Protein AF-A0A7Y3L7L5-F1 (afdb_monomer_lite)

pLDDT: mean 93.57, std 7.83, range [56.22, 98.44]

Radius of gyration: 12.06 Å; chains: 1; bounding box: 34×23×25 Å

Foldseek 3Di:
DDPVVVVVVVLVVVLLVCCQVPVVVQQVQWDWDQDPVGIWTWGCRPPDPPWIWIADPVHSGTDDIDHDDD

Structure (mmCIF, N/CA/C/O backbone):
data_AF-A0A7Y3L7L5-F1
#
_entry.id   AF-A0A7Y3L7L5-F1
#
loop_
_atom_site.group_PDB
_atom_site.id
_atom_site.type_symbol
_atom_site.label_atom_id
_atom_site.label_alt_id
_atom_site.label_comp_id
_atom_site.label_asym_id
_atom_site.label_entity_id
_atom_site.label_seq_id
_atom_site.pdbx_PDB_ins_code
_atom_site.Cartn_x
_atom_site.Cartn_y
_atom_site.Cartn_z
_atom_site.occupancy
_atom_site.B_iso_or_equiv
_atom_site.auth_seq_id
_atom_site.auth_comp_id
_atom_site.auth_asym_id
_atom_site.auth_atom_id
_atom_site.pdbx_PDB_model_num
ATOM 1 N N . MET A 1 1 ? 23.550 -8.593 -6.674 1.00 56.22 1 MET A N 1
ATOM 2 C CA . MET A 1 1 ? 22.150 -8.139 -6.730 1.00 56.22 1 MET A CA 1
ATOM 3 C C . MET A 1 1 ? 21.869 -7.829 -8.176 1.00 56.22 1 MET A C 1
ATOM 5 O O . MET A 1 1 ? 22.659 -7.100 -8.768 1.00 56.22 1 MET A O 1
ATOM 9 N N . ASP A 1 2 ? 20.864 -8.476 -8.754 1.00 70.25 2 ASP A N 1
ATOM 10 C CA . ASP A 1 2 ? 20.420 -8.141 -10.103 1.00 70.25 2 ASP A CA 1
ATOM 11 C C . ASP A 1 2 ? 19.695 -6.785 -10.061 1.00 70.25 2 ASP A C 1
ATOM 13 O O . ASP A 1 2 ? 19.117 -6.409 -9.041 1.00 70.25 2 ASP A O 1
ATOM 17 N N . SER A 1 3 ? 19.758 -6.030 -11.151 1.00 71.19 3 SER A N 1
ATOM 18 C CA . SER A 1 3 ? 19.122 -4.714 -11.292 1.00 71.19 3 SER A CA 1
ATOM 19 C C . SER A 1 3 ? 17.616 -4.743 -10.988 1.00 71.19 3 SER A C 1
ATOM 21 O O . SER A 1 3 ? 17.116 -3.853 -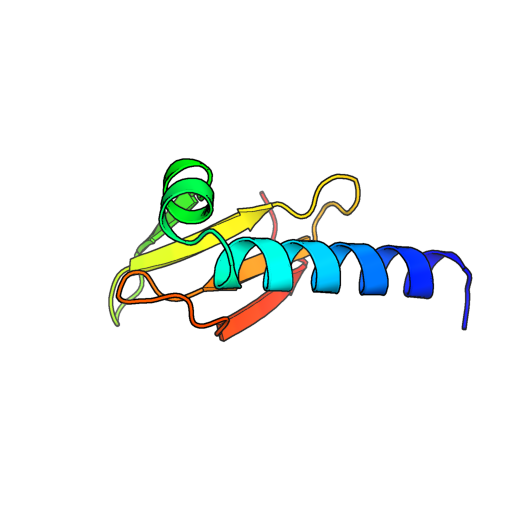10.304 1.00 71.19 3 SER A O 1
ATOM 23 N N . GLY A 1 4 ? 16.917 -5.818 -11.376 1.00 78.00 4 GLY A N 1
ATOM 24 C CA . GLY A 1 4 ? 15.484 -5.983 -11.110 1.00 78.00 4 GLY A CA 1
ATOM 25 C C . GLY A 1 4 ? 15.120 -6.103 -9.625 1.00 78.00 4 GLY A C 1
ATOM 26 O O . GLY A 1 4 ? 14.051 -5.644 -9.223 1.00 78.00 4 GLY A O 1
ATOM 27 N N . ASP A 1 5 ? 16.012 -6.651 -8.792 1.00 86.94 5 ASP A N 1
ATOM 28 C CA . ASP A 1 5 ? 15.783 -6.747 -7.343 1.00 86.94 5 ASP A CA 1
ATOM 29 C C . ASP A 1 5 ? 15.859 -5.367 -6.677 1.00 86.94 5 ASP A C 1
ATOM 31 O O . ASP A 1 5 ? 15.101 -5.069 -5.753 1.00 86.94 5 ASP A O 1
ATOM 35 N N . ILE A 1 6 ? 16.768 -4.514 -7.161 1.00 93.25 6 ILE A N 1
ATOM 36 C CA . ILE A 1 6 ? 16.949 -3.145 -6.665 1.00 93.25 6 ILE A CA 1
ATOM 37 C C . ILE A 1 6 ? 15.743 -2.285 -7.047 1.00 93.25 6 ILE A C 1
ATOM 39 O O . ILE A 1 6 ? 15.218 -1.563 -6.200 1.00 93.25 6 ILE A O 1
ATOM 43 N N . ASP A 1 7 ? 15.275 -2.391 -8.290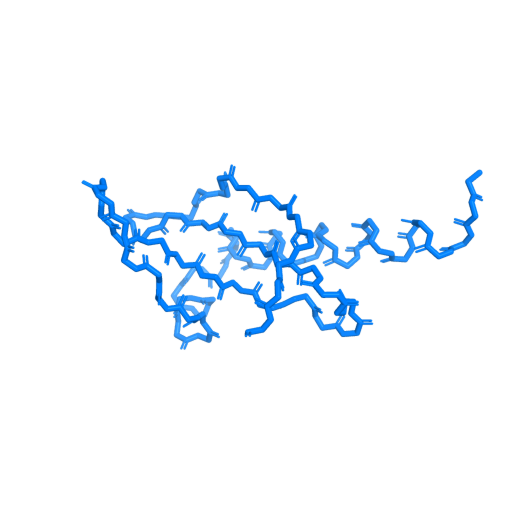 1.00 94.88 7 ASP A N 1
ATOM 44 C CA . ASP A 1 7 ? 14.113 -1.635 -8.762 1.00 94.88 7 ASP A CA 1
ATOM 45 C C . ASP A 1 7 ? 12.849 -2.013 -7.984 1.00 94.88 7 ASP A C 1
ATOM 47 O O . ASP A 1 7 ? 12.119 -1.135 -7.523 1.00 94.88 7 ASP A O 1
ATOM 51 N N . LEU A 1 8 ? 12.629 -3.314 -7.755 1.00 94.94 8 LEU A N 1
ATOM 52 C CA . LEU A 1 8 ? 11.542 -3.788 -6.903 1.00 94.94 8 LEU A CA 1
ATOM 53 C C . LEU A 1 8 ? 11.664 -3.227 -5.483 1.00 94.94 8 LEU A C 1
ATOM 55 O O . LEU A 1 8 ? 10.691 -2.691 -4.958 1.00 94.94 8 LEU A O 1
ATOM 59 N N . TYR A 1 9 ? 12.839 -3.344 -4.859 1.00 95.81 9 TYR A N 1
ATOM 60 C CA . TYR A 1 9 ? 13.057 -2.854 -3.499 1.00 95.81 9 TYR A CA 1
ATOM 61 C C . TYR A 1 9 ? 12.738 -1.361 -3.380 1.00 95.81 9 TYR A C 1
ATOM 63 O O . TYR A 1 9 ? 11.989 -0.961 -2.489 1.00 95.81 9 TYR A O 1
ATOM 71 N N . ASN A 1 10 ? 13.240 -0.550 -4.312 1.00 97.25 10 ASN A N 1
ATOM 72 C CA . ASN A 1 10 ? 12.976 0.885 -4.335 1.00 97.25 10 ASN A CA 1
ATOM 73 C C . ASN A 1 10 ? 11.480 1.173 -4.506 1.00 97.25 10 ASN A C 1
ATOM 75 O O . ASN A 1 10 ? 10.932 1.975 -3.755 1.00 97.25 10 ASN A O 1
ATOM 79 N N . GLY A 1 11 ? 10.798 0.472 -5.418 1.00 97.56 11 GLY A N 1
ATOM 80 C CA . GLY A 1 11 ? 9.352 0.605 -5.600 1.00 97.56 11 GLY A CA 1
ATOM 81 C C . GLY A 1 11 ? 8.553 0.267 -4.334 1.00 97.56 11 GLY A C 1
ATOM 82 O O . GLY A 1 11 ? 7.601 0.971 -3.996 1.00 97.56 11 GLY A O 1
ATOM 83 N N . LEU A 1 12 ? 8.958 -0.771 -3.594 1.00 97.75 12 LEU A N 1
ATOM 84 C CA . LEU A 1 12 ? 8.348 -1.127 -2.309 1.00 97.75 12 LEU A CA 1
ATOM 85 C C . LEU A 1 12 ? 8.565 -0.040 -1.253 1.00 97.75 12 LEU A C 1
ATOM 87 O O . LEU A 1 12 ? 7.606 0.358 -0.593 1.00 97.75 12 LEU A O 1
ATOM 91 N N . VAL A 1 13 ? 9.799 0.452 -1.112 1.00 98.06 13 VAL A N 1
ATOM 92 C CA . VAL A 1 13 ? 10.137 1.518 -0.157 1.00 98.06 13 VAL A CA 1
ATOM 93 C C . VAL A 1 13 ? 9.343 2.784 -0.462 1.00 98.06 13 VAL A C 1
ATOM 95 O O . VAL A 1 13 ? 8.684 3.301 0.436 1.00 98.06 13 VAL A O 1
ATOM 98 N N . THR A 1 14 ? 9.298 3.216 -1.726 1.00 98.38 14 THR A N 1
ATOM 99 C CA . THR A 1 14 ? 8.531 4.397 -2.148 1.00 98.38 14 THR A CA 1
ATOM 100 C C . THR A 1 14 ? 7.049 4.287 -1.785 1.00 98.38 14 THR A C 1
ATOM 102 O O . THR A 1 14 ? 6.455 5.258 -1.321 1.00 98.38 14 THR A O 1
ATOM 105 N N . VAL A 1 15 ? 6.429 3.115 -1.961 1.00 98.38 15 VAL A N 1
ATOM 106 C CA . VAL A 1 15 ? 5.017 2.919 -1.588 1.00 98.38 15 VAL A CA 1
ATOM 107 C C . VAL A 1 15 ? 4.831 2.929 -0.071 1.00 98.38 15 VAL A C 1
ATOM 109 O O . VAL A 1 15 ? 3.872 3.531 0.413 1.00 98.38 15 VAL A O 1
ATOM 112 N N . CYS A 1 16 ? 5.728 2.291 0.685 1.00 98.38 16 CYS A N 1
ATOM 113 C CA . CYS A 1 16 ? 5.686 2.326 2.146 1.00 98.38 16 CYS A CA 1
ATOM 114 C C . CYS A 1 16 ? 5.798 3.763 2.670 1.00 98.38 16 CYS A C 1
ATOM 116 O O . CYS A 1 16 ? 4.958 4.178 3.463 1.00 98.38 16 CYS A O 1
ATOM 118 N N . GLU A 1 17 ? 6.774 4.535 2.194 1.00 98.31 17 GLU A N 1
ATOM 119 C CA . GLU A 1 17 ? 6.952 5.947 2.557 1.00 98.31 17 GLU A CA 1
ATOM 120 C C . GLU A 1 17 ? 5.714 6.773 2.195 1.00 98.31 17 GLU A C 1
ATOM 122 O O . GLU A 1 17 ? 5.174 7.480 3.042 1.00 98.31 17 GLU A O 1
ATOM 127 N N . PHE A 1 18 ? 5.174 6.599 0.984 1.00 98.44 18 PHE A N 1
ATOM 128 C CA . PHE A 1 18 ? 3.952 7.282 0.567 1.00 98.44 18 PHE A CA 1
ATOM 129 C C . PHE A 1 18 ? 2.763 7.010 1.502 1.00 98.44 18 PHE A C 1
ATOM 131 O O . PHE A 1 18 ? 2.055 7.950 1.863 1.00 98.44 18 PHE A O 1
ATOM 138 N N . ILE A 1 19 ? 2.545 5.752 1.906 1.00 98.31 19 ILE A N 1
ATOM 139 C CA . ILE A 1 19 ? 1.473 5.376 2.844 1.00 98.31 19 ILE A CA 1
ATOM 140 C C . ILE A 1 19 ? 1.668 6.064 4.197 1.00 98.31 19 ILE A C 1
ATOM 142 O O . ILE A 1 19 ? 0.700 6.567 4.771 1.00 98.31 19 ILE A O 1
ATOM 146 N N . LEU A 1 20 ? 2.901 6.076 4.707 1.00 97.62 20 LEU A N 1
ATOM 147 C CA . LEU A 1 20 ? 3.220 6.654 6.010 1.00 97.62 20 LEU A CA 1
ATOM 148 C C . LEU A 1 20 ? 3.072 8.182 6.011 1.00 97.62 20 LEU A C 1
ATOM 150 O O . LEU A 1 20 ? 2.506 8.735 6.954 1.00 97.62 20 LEU A O 1
ATOM 154 N N . ASP A 1 21 ? 3.506 8.843 4.939 1.00 98.19 21 ASP A N 1
ATOM 155 C CA . ASP A 1 21 ? 3.465 10.301 4.804 1.00 98.19 21 ASP A CA 1
ATOM 156 C C . ASP A 1 21 ? 2.072 10.824 4.412 1.00 98.19 21 ASP A C 1
ATOM 158 O O . ASP A 1 21 ? 1.697 11.943 4.765 1.00 98.19 21 ASP A O 1
ATOM 162 N N . ASN A 1 22 ? 1.284 10.028 3.677 1.00 97.81 22 ASN A N 1
ATOM 163 C CA . ASN A 1 22 ? 0.006 10.444 3.087 1.00 97.81 22 ASN A CA 1
ATOM 164 C C . ASN A 1 22 ? -1.139 9.438 3.342 1.00 97.81 22 ASN A C 1
ATOM 166 O O . ASN A 1 22 ? -1.838 9.055 2.393 1.00 97.81 22 ASN A O 1
ATOM 170 N N . PRO A 1 23 ? -1.412 9.030 4.598 1.00 97.25 23 PRO A N 1
ATOM 171 C CA . PRO A 1 23 ? -2.339 7.935 4.895 1.00 97.25 23 PRO A CA 1
ATOM 172 C C . PRO A 1 23 ? -3.747 8.144 4.341 1.00 97.25 23 PRO A C 1
ATOM 174 O O . PRO A 1 23 ? -4.349 7.217 3.811 1.00 97.25 23 PRO A O 1
ATOM 177 N N . ALA A 1 24 ? -4.282 9.365 4.396 1.00 96.62 24 ALA A N 1
ATOM 178 C CA . ALA A 1 24 ? -5.633 9.639 3.903 1.00 96.62 24 ALA A CA 1
ATOM 179 C C . ALA A 1 24 ? -5.767 9.438 2.381 1.00 96.62 24 ALA A C 1
ATOM 181 O O . ALA A 1 24 ? -6.802 8.975 1.897 1.00 96.62 24 ALA A O 1
ATOM 182 N N . THR A 1 25 ? -4.726 9.784 1.621 1.00 97.50 25 THR A N 1
ATOM 183 C CA . THR A 1 25 ? -4.683 9.558 0.171 1.00 97.50 25 THR A CA 1
ATOM 184 C C . THR A 1 25 ? -4.471 8.079 -0.111 1.00 97.50 25 THR A C 1
ATOM 186 O O . THR A 1 25 ? -5.254 7.476 -0.840 1.00 97.50 25 THR A O 1
ATOM 189 N N . ALA A 1 26 ? -3.487 7.466 0.549 1.00 97.50 26 ALA A N 1
ATOM 190 C CA . ALA A 1 26 ? -3.205 6.050 0.388 1.00 97.50 26 ALA A CA 1
ATOM 191 C C . ALA A 1 26 ? -4.419 5.167 0.717 1.00 97.50 26 ALA A C 1
ATOM 193 O O . ALA A 1 26 ? -4.654 4.168 0.041 1.00 97.50 26 ALA A O 1
ATOM 194 N N . GLN A 1 27 ? -5.218 5.526 1.727 1.00 97.38 27 GLN A N 1
ATOM 195 C CA . GLN A 1 27 ? -6.429 4.792 2.098 1.00 97.38 27 GLN A CA 1
ATOM 196 C C . GLN A 1 27 ? -7.499 4.870 1.013 1.00 97.38 27 GLN A C 1
ATOM 198 O O . GLN A 1 27 ? -8.132 3.859 0.720 1.00 97.38 27 GLN A O 1
ATOM 203 N N . ARG A 1 28 ? -7.687 6.047 0.407 1.00 96.94 28 ARG A N 1
ATOM 204 C CA . ARG A 1 28 ? -8.646 6.251 -0.687 1.00 96.94 28 ARG A CA 1
ATOM 205 C C . ARG A 1 28 ? -8.317 5.392 -1.907 1.00 96.94 28 ARG A C 1
ATOM 207 O O . ARG A 1 28 ? -9.229 4.877 -2.544 1.00 96.94 28 ARG A O 1
ATOM 214 N N . ASP A 1 29 ? -7.029 5.234 -2.186 1.00 97.00 29 ASP A N 1
ATOM 215 C CA . ASP A 1 29 ? -6.528 4.514 -3.358 1.00 97.00 29 ASP A CA 1
ATOM 216 C C . ASP A 1 29 ? -6.264 3.020 -3.063 1.00 97.00 29 ASP A C 1
ATOM 218 O O . ASP A 1 29 ? -5.976 2.231 -3.967 1.00 97.00 29 ASP A O 1
ATOM 222 N N . SER A 1 30 ? -6.390 2.601 -1.798 1.00 97.12 30 SER A N 1
ATOM 223 C CA . SER A 1 30 ? -6.264 1.204 -1.378 1.00 97.12 30 SER A CA 1
ATOM 224 C C . SER A 1 30 ? -7.556 0.417 -1.598 1.0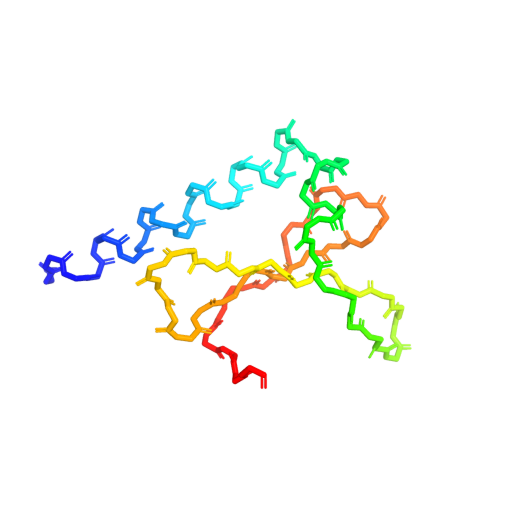0 97.12 30 SER A C 1
ATOM 226 O O . SER A 1 30 ? -8.666 0.918 -1.435 1.00 97.12 30 SER A O 1
ATOM 228 N N . SER A 1 31 ? -7.418 -0.884 -1.859 1.00 96.62 31 SER A N 1
ATOM 229 C CA . SER A 1 31 ? -8.530 -1.830 -1.706 1.00 96.62 31 SER A CA 1
ATOM 230 C C . SER A 1 31 ? -8.634 -2.299 -0.255 1.00 96.62 31 SER A C 1
ATOM 232 O O . SER A 1 31 ? -7.615 -2.596 0.365 1.00 96.62 31 SER A O 1
ATOM 234 N N . ALA A 1 32 ? -9.848 -2.446 0.271 1.00 96.56 32 ALA A N 1
ATOM 235 C CA . ALA A 1 32 ? -10.069 -3.052 1.582 1.00 96.56 32 ALA A CA 1
ATOM 236 C C . ALA A 1 32 ? -10.124 -4.586 1.488 1.00 96.56 32 ALA A C 1
ATOM 238 O O . ALA A 1 32 ? -10.758 -5.148 0.596 1.00 96.56 32 ALA A O 1
ATOM 239 N N . VAL A 1 33 ? -9.486 -5.258 2.442 1.00 94.81 33 VAL A N 1
ATOM 240 C CA . VAL A 1 33 ? -9.508 -6.707 2.640 1.00 94.81 33 VAL A CA 1
ATOM 241 C C . VAL A 1 33 ? -10.066 -6.975 4.031 1.00 94.81 33 VAL A C 1
ATOM 243 O O . VAL A 1 33 ? -9.482 -6.574 5.038 1.00 94.81 33 VAL A O 1
ATOM 246 N N . THR A 1 34 ? -11.213 -7.644 4.099 1.00 95.25 34 THR A N 1
ATOM 247 C CA . THR A 1 34 ? -11.801 -8.062 5.373 1.00 95.25 34 THR A CA 1
ATOM 248 C C . THR A 1 34 ? -11.087 -9.306 5.882 1.00 95.25 34 THR A C 1
ATOM 250 O O . THR A 1 34 ? -10.961 -10.301 5.172 1.00 95.25 34 THR A O 1
ATOM 253 N N . THR A 1 35 ? -10.640 -9.258 7.130 1.00 89.50 35 THR A N 1
ATOM 254 C CA . THR A 1 35 ? -10.009 -10.377 7.831 1.00 89.50 35 THR A CA 1
ATOM 255 C C . THR A 1 35 ? -10.784 -10.687 9.111 1.00 89.50 35 THR A C 1
ATOM 257 O O . THR A 1 35 ? -11.609 -9.889 9.559 1.00 89.50 35 THR A O 1
ATOM 260 N N . ASN A 1 36 ? -10.473 -11.811 9.758 1.00 93.25 36 ASN A N 1
A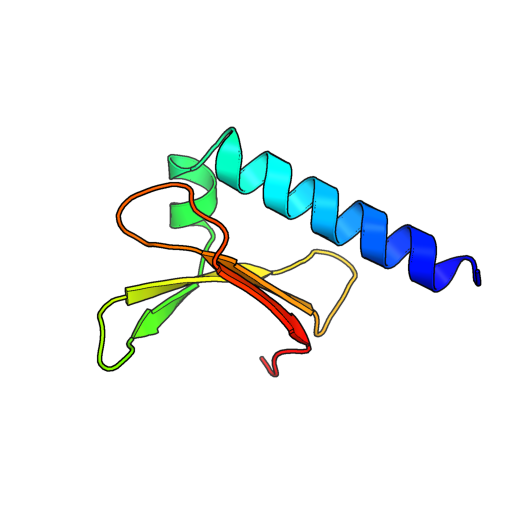TOM 261 C CA . ASN A 1 36 ? -11.084 -12.190 11.040 1.00 93.25 36 ASN A CA 1
ATOM 262 C C . ASN A 1 36 ? -10.738 -11.228 12.194 1.00 93.25 36 ASN A C 1
ATOM 264 O O . ASN A 1 36 ? -11.349 -11.307 13.255 1.00 93.25 36 ASN A O 1
ATOM 268 N N . VAL A 1 37 ? -9.754 -10.346 12.001 1.00 87.50 37 VAL A N 1
ATOM 269 C CA . VAL A 1 37 ? -9.257 -9.380 12.995 1.00 87.50 37 VAL A CA 1
ATOM 270 C C . VAL A 1 37 ? -9.539 -7.925 12.600 1.00 87.50 37 VAL A C 1
ATOM 272 O O . VAL A 1 37 ? -9.060 -7.005 13.257 1.00 87.50 37 VAL A O 1
ATOM 275 N N . GLY A 1 38 ? -10.321 -7.700 11.538 1.00 90.75 38 GLY A N 1
ATOM 276 C CA . GLY A 1 38 ? -10.701 -6.370 11.057 1.00 90.75 38 GLY A CA 1
ATOM 277 C C . GLY A 1 38 ? -10.330 -6.121 9.597 1.00 90.75 38 GLY A C 1
ATOM 278 O O . GLY A 1 38 ? -10.051 -7.050 8.834 1.00 90.75 38 GLY A O 1
ATOM 279 N N . ILE A 1 39 ? -10.350 -4.854 9.189 1.00 95.69 39 ILE A N 1
ATOM 280 C CA . ILE A 1 39 ? -10.032 -4.444 7.818 1.00 95.69 39 ILE A CA 1
ATOM 281 C C . ILE A 1 39 ? -8.526 -4.226 7.684 1.00 95.69 39 ILE A C 1
ATOM 283 O O . ILE A 1 39 ? -7.881 -3.662 8.569 1.00 95.69 39 ILE A O 1
ATOM 287 N N . ARG A 1 40 ? -7.971 -4.672 6.557 1.00 96.25 40 ARG A N 1
ATOM 288 C CA . ARG A 1 40 ? -6.630 -4.322 6.093 1.00 96.25 40 ARG A CA 1
ATOM 289 C C . ARG A 1 40 ? -6.702 -3.659 4.741 1.00 96.25 40 ARG A C 1
ATOM 291 O O . ARG A 1 40 ? -7.522 -4.020 3.904 1.00 96.25 40 ARG A O 1
ATOM 298 N N . LEU A 1 41 ? -5.857 -2.665 4.548 1.00 97.75 41 LEU A N 1
ATOM 299 C CA . LEU A 1 41 ? -5.768 -1.924 3.309 1.00 97.75 41 LEU A CA 1
ATOM 300 C C . LEU A 1 41 ? -4.662 -2.544 2.461 1.00 97.75 41 LEU A C 1
ATOM 302 O O . LEU A 1 41 ? -3.593 -2.884 2.962 1.00 97.75 41 LEU A O 1
ATOM 306 N N . ARG A 1 42 ? -4.948 -2.729 1.177 1.00 97.25 42 ARG A N 1
ATOM 307 C CA . ARG A 1 42 ? -4.046 -3.296 0.176 1.00 97.25 42 ARG A CA 1
ATOM 308 C C . ARG A 1 42 ? -3.758 -2.227 -0.865 1.00 97.25 42 ARG A C 1
ATOM 310 O O . ARG A 1 42 ? -4.658 -1.850 -1.617 1.00 97.25 42 ARG A O 1
ATOM 317 N N . TYR A 1 43 ? -2.502 -1.805 -0.943 1.00 97.94 43 TYR A N 1
ATOM 318 C CA . TYR A 1 43 ? -2.018 -0.857 -1.940 1.00 97.94 43 TYR A CA 1
ATOM 319 C C . TYR A 1 43 ? -1.203 -1.579 -3.021 1.00 97.94 43 TYR A C 1
ATOM 321 O O . TYR A 1 43 ? -0.419 -2.492 -2.733 1.00 97.94 43 TYR A O 1
ATOM 329 N N . ALA A 1 44 ? -1.406 -1.202 -4.284 1.00 97.25 44 ALA A N 1
ATOM 330 C CA . ALA A 1 44 ? -0.674 -1.772 -5.410 1.00 97.25 44 ALA A CA 1
ATOM 331 C C . ALA A 1 44 ? 0.691 -1.110 -5.588 1.00 97.25 44 ALA A C 1
ATOM 333 O O . ALA A 1 44 ? 0.790 0.106 -5.503 1.00 97.25 44 ALA A O 1
ATOM 334 N N . VAL A 1 45 ? 1.727 -1.894 -5.891 1.00 96.75 45 VAL A N 1
ATOM 335 C CA . VAL A 1 45 ? 3.062 -1.358 -6.189 1.00 96.75 45 VAL A CA 1
ATOM 336 C C . VAL A 1 45 ? 3.150 -1.107 -7.699 1.00 96.75 45 VAL A C 1
ATOM 338 O O . VAL A 1 45 ? 3.183 -2.080 -8.463 1.00 96.75 45 VAL A O 1
ATOM 341 N N . PRO A 1 46 ? 3.117 0.156 -8.172 1.00 95.12 46 PRO A N 1
ATOM 342 C CA . PRO A 1 46 ? 3.061 0.452 -9.603 1.00 95.12 46 PRO A CA 1
ATOM 343 C C . PRO A 1 46 ? 4.280 -0.110 -10.336 1.00 95.12 46 PRO A C 1
ATOM 345 O O . PRO A 1 46 ? 5.394 -0.016 -9.840 1.00 95.12 46 PRO A O 1
ATOM 348 N N . GLY A 1 47 ? 4.075 -0.724 -11.504 1.00 94.75 47 GLY A 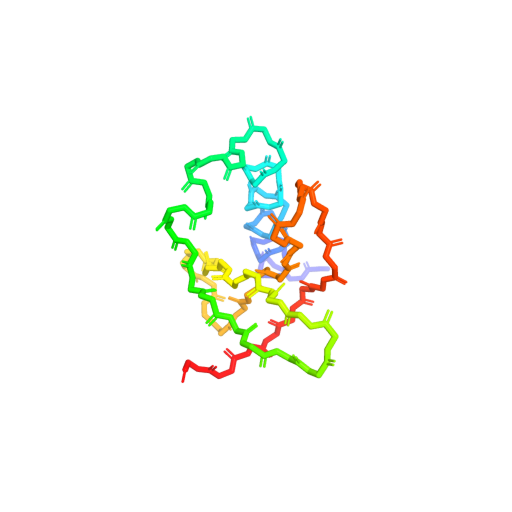N 1
ATOM 349 C CA . GLY A 1 47 ? 5.158 -1.331 -12.292 1.00 94.75 47 GLY A CA 1
ATOM 350 C C . GLY A 1 47 ? 5.695 -2.667 -11.758 1.00 94.75 47 GLY A C 1
ATOM 351 O O . GLY A 1 47 ? 6.397 -3.359 -12.486 1.00 94.75 47 GLY A O 1
ATOM 352 N N . HIS A 1 48 ? 5.308 -3.083 -10.548 1.00 94.50 48 HIS A N 1
ATOM 353 C CA . HIS A 1 48 ? 5.857 -4.265 -9.874 1.00 94.50 48 HIS A CA 1
ATOM 354 C C . HIS A 1 48 ? 4.781 -5.299 -9.519 1.00 94.50 48 HIS A C 1
ATOM 356 O O . HIS A 1 48 ? 4.767 -5.871 -8.427 1.00 94.50 48 HIS A O 1
ATOM 362 N N . ALA A 1 49 ? 3.849 -5.569 -10.438 1.00 91.81 49 ALA A N 1
ATOM 363 C CA . ALA A 1 49 ? 2.945 -6.704 -10.269 1.00 91.81 49 ALA A CA 1
ATOM 364 C C . ALA A 1 49 ? 3.762 -8.011 -10.112 1.00 91.81 49 ALA A C 1
ATOM 366 O O . ALA A 1 49 ? 4.739 -8.198 -10.834 1.00 91.81 49 ALA A O 1
ATOM 367 N N . PRO A 1 50 ? 3.390 -8.922 -9.193 1.00 94.50 50 PRO A N 1
ATOM 368 C CA . PRO A 1 50 ? 2.160 -8.939 -8.397 1.00 94.50 50 PRO A CA 1
ATOM 369 C C . PRO A 1 50 ? 2.292 -8.332 -6.985 1.00 94.50 50 PRO A C 1
ATOM 371 O O . PRO A 1 50 ? 1.373 -8.494 -6.182 1.00 94.50 50 PRO A O 1
ATOM 374 N N . TYR A 1 51 ? 3.375 -7.636 -6.641 1.00 96.88 51 TYR A N 1
ATOM 375 C CA . TYR A 1 51 ? 3.608 -7.168 -5.270 1.00 96.88 51 TYR A CA 1
ATOM 376 C C . TYR A 1 51 ? 2.548 -6.175 -4.778 1.00 96.88 51 TYR A C 1
ATOM 378 O O . TYR A 1 51 ? 1.991 -5.381 -5.550 1.00 96.88 51 TYR A O 1
ATOM 386 N N . LYS A 1 52 ? 2.247 -6.271 -3.479 1.00 97.31 52 LYS A N 1
ATOM 387 C CA . LYS A 1 52 ? 1.310 -5.418 -2.737 1.00 97.31 52 LYS A CA 1
ATOM 388 C C . LYS A 1 52 ? 1.886 -5.061 -1.370 1.00 97.31 52 LYS A C 1
ATOM 390 O O . LYS A 1 52 ? 2.606 -5.864 -0.776 1.00 97.31 52 LYS A O 1
ATOM 395 N N . VAL A 1 53 ? 1.500 -3.889 -0.873 1.00 98.06 53 VAL A N 1
ATOM 396 C CA . VAL A 1 53 ? 1.754 -3.449 0.503 1.00 98.06 53 VAL A CA 1
ATOM 397 C C . VAL A 1 53 ? 0.439 -3.505 1.274 1.00 98.06 53 VAL A C 1
ATOM 399 O O . VAL A 1 53 ? -0.564 -2.928 0.848 1.00 98.06 53 VAL A O 1
ATOM 402 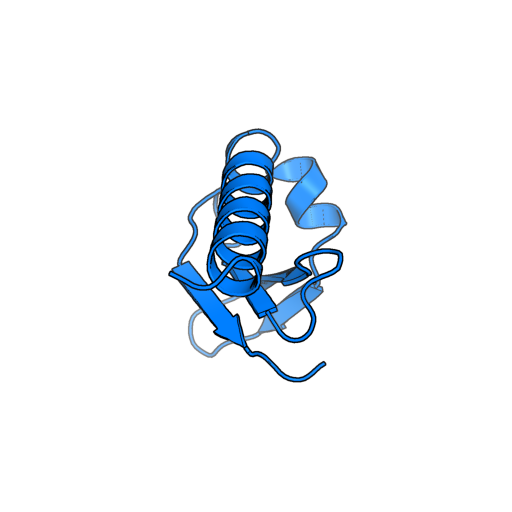N N . PHE A 1 54 ? 0.440 -4.229 2.388 1.00 97.62 54 PHE A N 1
ATOM 403 C CA . PHE A 1 54 ? -0.689 -4.362 3.299 1.00 97.62 54 PHE A CA 1
ATOM 404 C C . PHE A 1 54 ? -0.441 -3.540 4.554 1.00 97.62 54 PHE A C 1
ATOM 406 O O . PHE A 1 54 ? 0.652 -3.582 5.125 1.00 97.62 54 PHE A O 1
ATOM 413 N N . TRP A 1 55 ? -1.458 -2.804 4.984 1.00 97.94 55 TRP A N 1
ATOM 414 C CA . TRP A 1 55 ? -1.346 -1.875 6.098 1.00 97.94 55 TRP A CA 1
ATOM 415 C C . TRP A 1 55 ? -2.668 -1.728 6.861 1.00 97.94 55 TRP A C 1
ATOM 417 O O . TRP A 1 55 ? -3.736 -2.138 6.391 1.00 97.94 55 TRP A O 1
ATOM 427 N N . ALA A 1 56 ? -2.585 -1.218 8.087 1.00 95.75 56 ALA A N 1
ATOM 428 C CA . ALA A 1 56 ? -3.722 -1.118 8.996 1.00 95.75 56 ALA A CA 1
ATOM 429 C C . ALA A 1 56 ? -4.738 -0.040 8.563 1.00 95.75 56 ALA A C 1
ATOM 431 O O . ALA A 1 56 ? -4.374 0.988 8.004 1.00 95.75 56 ALA A O 1
ATOM 432 N N . SER A 1 57 ? -6.025 -0.256 8.859 1.00 92.88 57 SER A N 1
ATOM 433 C CA . SER A 1 57 ? -7.080 0.757 8.666 1.00 92.88 57 SER A CA 1
ATOM 434 C C . SER A 1 57 ? -7.099 1.829 9.755 1.00 92.88 57 SER A C 1
ATOM 436 O O . SER A 1 57 ? -7.543 2.944 9.508 1.00 92.88 57 SER A O 1
ATOM 438 N N . GLU A 1 58 ? -6.626 1.489 10.955 1.00 90.50 58 GLU A N 1
ATOM 439 C CA . GLU A 1 58 ? -6.690 2.351 12.145 1.00 90.50 58 GLU A CA 1
ATOM 440 C C . GLU A 1 58 ? -5.510 3.335 12.243 1.00 90.50 58 GLU A C 1
ATOM 442 O O . GLU A 1 58 ? -5.419 4.118 13.186 1.00 90.50 58 GLU A O 1
ATOM 447 N N . GLY A 1 59 ? -4.581 3.288 11.286 1.00 87.62 59 GLY A N 1
ATOM 448 C CA . GLY A 1 59 ? -3.417 4.164 11.236 1.00 87.62 59 GLY A CA 1
ATOM 449 C C . GLY A 1 59 ? -2.372 3.705 10.213 1.00 87.62 59 GLY A C 1
ATOM 450 O O . GLY A 1 59 ? -2.427 2.567 9.746 1.00 87.62 59 GLY A O 1
ATOM 451 N N . PRO A 1 60 ? -1.400 4.569 9.864 1.00 92.88 60 PRO A N 1
ATOM 452 C CA . PRO A 1 60 ? -0.344 4.267 8.898 1.00 92.88 60 PRO A CA 1
ATOM 453 C C . PRO A 1 60 ? 0.663 3.266 9.476 1.00 92.88 60 PRO A C 1
ATOM 455 O O . PRO A 1 60 ? 1.743 3.625 9.932 1.00 92.88 60 PRO A O 1
ATOM 458 N N . THR A 1 61 ? 0.307 1.988 9.518 1.00 96.44 61 THR A N 1
ATOM 459 C CA . THR A 1 61 ? 1.209 0.915 9.954 1.00 96.44 61 THR A CA 1
ATOM 460 C C . THR A 1 61 ? 1.278 -0.140 8.872 1.00 96.44 61 THR A C 1
ATOM 462 O O . THR A 1 61 ? 0.276 -0.788 8.575 1.00 96.44 61 THR A O 1
ATOM 465 N N . ILE A 1 62 ? 2.466 -0.306 8.290 1.00 97.81 62 ILE A N 1
ATOM 466 C CA . ILE A 1 62 ? 2.740 -1.373 7.330 1.00 97.81 62 ILE A CA 1
ATOM 467 C C . ILE A 1 62 ? 2.791 -2.699 8.085 1.00 97.81 62 ILE A C 1
ATOM 469 O O . ILE A 1 62 ? 3.513 -2.827 9.071 1.00 97.81 62 ILE A O 1
ATOM 473 N N . GLU A 1 63 ? 2.035 -3.685 7.618 1.00 95.88 63 GLU A N 1
ATOM 474 C CA . GLU A 1 63 ? 1.952 -4.997 8.262 1.00 95.88 63 GLU A CA 1
ATOM 475 C C . GLU A 1 63 ? 2.632 -6.094 7.448 1.00 95.88 63 GLU A C 1
ATOM 477 O O . GLU A 1 63 ? 3.224 -7.008 8.019 1.00 95.88 63 GLU A O 1
ATOM 482 N N . ALA A 1 64 ? 2.552 -6.025 6.116 1.00 96.44 64 ALA A N 1
ATOM 483 C CA . ALA A 1 64 ? 3.157 -7.027 5.249 1.00 96.44 64 ALA A CA 1
ATOM 484 C C . ALA A 1 64 ? 3.405 -6.502 3.832 1.00 96.44 64 ALA A C 1
ATOM 486 O O . ALA A 1 64 ? 2.673 -5.655 3.322 1.00 96.44 64 ALA A O 1
ATOM 487 N N . VAL A 1 65 ? 4.410 -7.072 3.168 1.00 97.06 65 VAL A N 1
ATOM 488 C CA . VAL A 1 65 ? 4.732 -6.803 1.764 1.00 97.06 65 VAL A CA 1
ATOM 489 C C . VAL A 1 65 ? 5.079 -8.117 1.084 1.00 97.06 65 VAL A C 1
ATOM 491 O O . VAL A 1 65 ? 6.013 -8.797 1.503 1.00 97.06 65 VAL A O 1
ATOM 494 N N . PHE A 1 66 ? 4.314 -8.506 0.064 1.00 95.69 66 PHE A N 1
ATOM 495 C CA . PHE A 1 66 ? 4.526 -9.779 -0.627 1.00 95.69 66 PHE A CA 1
ATOM 496 C C . PHE A 1 66 ? 3.816 -9.833 -1.994 1.00 95.69 66 PHE A C 1
ATOM 498 O O . PHE A 1 66 ? 2.918 -9.024 -2.261 1.00 95.69 66 PHE A O 1
ATOM 505 N N . PRO A 1 67 ? 4.205 -10.773 -2.880 1.00 95.31 67 PRO A N 1
ATOM 506 C CA . PRO A 1 67 ? 3.438 -11.126 -4.072 1.00 95.31 67 PRO A CA 1
ATOM 507 C C . PRO A 1 67 ? 2.012 -11.524 -3.692 1.00 95.31 67 PRO A C 1
ATOM 509 O O . PRO A 1 67 ? 1.823 -12.489 -2.955 1.00 95.31 67 PRO A O 1
ATOM 512 N N . TYR A 1 68 ? 1.005 -10.826 -4.209 1.00 90.19 68 TYR A N 1
ATOM 513 C CA . TYR A 1 68 ? -0.388 -11.184 -3.954 1.00 90.19 68 TYR A CA 1
ATOM 514 C C . TYR A 1 68 ? -1.181 -11.172 -5.261 1.00 90.19 68 TYR A C 1
ATOM 516 O O . TYR A 1 68 ? -1.143 -10.160 -5.975 1.00 90.19 68 TYR A O 1
ATOM 524 N N . PRO A 1 69 ? -1.871 -12.280 -5.598 1.00 83.50 69 PRO A N 1
ATOM 525 C CA . PRO A 1 69 ? -2.677 -12.347 -6.806 1.00 83.50 69 PRO A CA 1
ATOM 526 C C . PRO A 1 69 ? -3.776 -11.284 -6.764 1.00 83.50 69 PRO A C 1
ATOM 528 O O . PRO A 1 69 ? -4.236 -10.877 -5.695 1.00 83.50 69 PRO A O 1
ATOM 531 N N . THR A 1 70 ? -4.128 -10.785 -7.943 1.00 66.94 70 THR A N 1
ATOM 532 C CA . THR A 1 70 ? -5.062 -9.671 -8.095 1.00 66.94 70 THR A CA 1
ATOM 533 C C . THR A 1 70 ? -6.459 -10.041 -7.630 1.00 66.94 70 THR A C 1
ATOM 535 O O . THR A 1 70 ? -6.952 -11.098 -8.082 1.00 66.94 70 THR A O 1
#

Secondary structure (DSSP, 8-state):
--HHHHHHHHHHHHHHHHHHH-HHHHHHHSEEEEETTEEEEEEE-TTSTTEEEEEESSSS-EEEEEE---

Sequence (70 aa):
MDSGDIDLYNGLVTVCEFILDNPATAQRDSSAVTTNVGIRLRYAVPGHAPYKVFWASEGPTIEAVFPYPT